Protein AF-A0A7Y1YSK4-F1 (afdb_monomer_lite)

pLDDT: mean 95.26, std 4.4, range [67.56, 98.81]

Radius of gyration: 22.12 Å; chains: 1; bounding b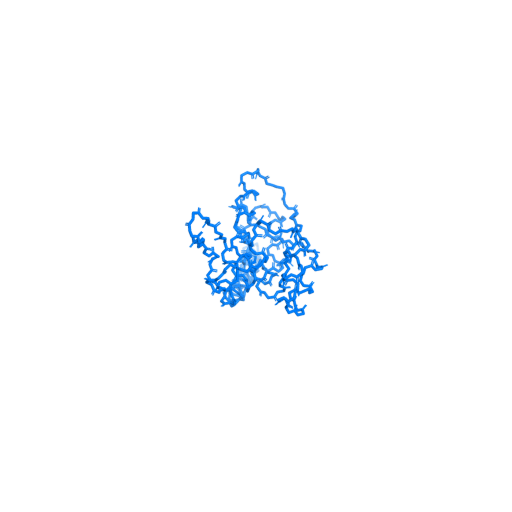ox: 66×31×69 Å

Secondary structure (DSSP, 8-state):
-HHHHHHHHHHHHHHHHHHHHHHHHHHHHHHHHHHHHHHHT------EEEETTEEEE-SS-SSS--GGG-TTS-HHHHHHHHHHH--HHHHHHTT-EEE--B-TTS-B--S----SSHHHHHHHHHSPPHHIIIIIT---EEE------HHHHHHHHHHHHHHHTTSTT-

Structure (mmCIF, N/CA/C/O backbone):
data_AF-A0A7Y1YSK4-F1
#
_entry.id   AF-A0A7Y1YSK4-F1
#
loop_
_atom_site.group_PDB
_atom_site.id
_atom_site.type_symbol
_atom_site.label_atom_id
_atom_site.label_alt_id
_atom_site.label_comp_id
_atom_site.label_asym_id
_atom_site.label_entity_id
_atom_site.label_seq_id
_atom_site.pdbx_PDB_ins_code
_atom_site.Cartn_x
_atom_site.Cartn_y
_atom_site.Cartn_z
_atom_site.occupancy
_atom_site.B_iso_or_equiv
_atom_site.auth_seq_id
_atom_site.auth_comp_id
_atom_site.auth_asym_id
_atom_site.auth_atom_id
_atom_site.pdbx_PDB_model_num
ATOM 1 N N . MET A 1 1 ? 38.981 -3.039 -45.339 1.00 67.56 1 MET A N 1
ATOM 2 C CA . MET A 1 1 ? 39.271 -3.277 -43.906 1.00 67.56 1 MET A CA 1
ATOM 3 C C . MET A 1 1 ? 38.206 -2.651 -42.994 1.00 67.56 1 MET A C 1
ATOM 5 O O . MET A 1 1 ? 37.554 -3.385 -42.263 1.00 67.56 1 MET A O 1
ATOM 9 N N . PHE A 1 2 ? 37.912 -1.352 -43.137 1.00 77.50 2 PHE A N 1
ATOM 10 C CA . PHE A 1 2 ? 36.917 -0.607 -42.338 1.00 77.50 2 PHE A CA 1
ATOM 11 C C . PHE A 1 2 ? 35.507 -1.245 -42.259 1.00 7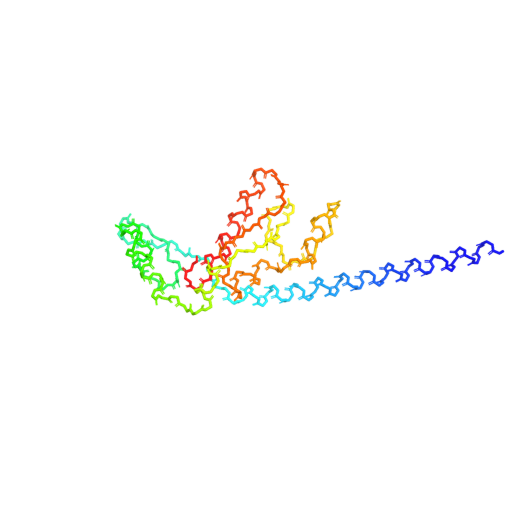7.50 2 PHE A C 1
ATOM 13 O O . PHE A 1 2 ? 34.979 -1.457 -41.173 1.00 77.50 2 PHE A O 1
ATOM 20 N N . LYS A 1 3 ? 34.930 -1.684 -43.391 1.00 86.75 3 LYS A N 1
ATOM 21 C CA . LYS A 1 3 ? 33.592 -2.325 -43.439 1.00 86.75 3 LYS A CA 1
ATOM 22 C C . LYS A 1 3 ? 33.475 -3.665 -42.686 1.00 86.75 3 LYS A C 1
ATOM 24 O O . LYS A 1 3 ? 32.358 -4.117 -42.442 1.00 86.75 3 LYS A O 1
ATOM 29 N N . ARG A 1 4 ? 34.589 -4.358 -42.405 1.00 87.25 4 ARG A N 1
ATOM 30 C CA . ARG A 1 4 ? 34.586 -5.620 -41.633 1.00 87.25 4 ARG A CA 1
ATOM 31 C C . ARG A 1 4 ? 34.634 -5.330 -40.135 1.00 87.25 4 ARG A C 1
ATOM 33 O O . ARG A 1 4 ? 33.824 -5.878 -39.402 1.00 87.25 4 ARG A O 1
ATOM 40 N N . ILE A 1 5 ? 35.504 -4.406 -39.723 1.00 91.56 5 ILE A N 1
ATOM 41 C CA . ILE A 1 5 ? 35.601 -3.932 -38.334 1.00 91.56 5 ILE A CA 1
ATOM 42 C C . ILE A 1 5 ? 34.262 -3.334 -37.885 1.00 91.56 5 ILE A C 1
ATOM 44 O O . ILE A 1 5 ? 33.741 -3.725 -36.848 1.00 91.56 5 ILE A O 1
ATOM 48 N N . PHE A 1 6 ? 33.648 -2.482 -38.713 1.00 94.38 6 PHE A N 1
ATOM 49 C CA . PHE A 1 6 ? 32.333 -1.905 -38.421 1.00 94.38 6 PHE A CA 1
ATOM 50 C C . PHE A 1 6 ? 31.246 -2.970 -38.194 1.00 94.38 6 PHE A C 1
ATOM 52 O O . PHE A 1 6 ? 30.463 -2.860 -37.258 1.00 94.38 6 PHE A O 1
ATOM 59 N N . ARG A 1 7 ? 31.219 -4.036 -39.007 1.00 94.00 7 ARG A N 1
ATOM 60 C CA . ARG A 1 7 ? 30.258 -5.141 -38.839 1.00 94.00 7 ARG A CA 1
ATOM 61 C C . ARG A 1 7 ? 30.470 -5.908 -37.537 1.00 94.00 7 ARG A C 1
ATOM 63 O O . ARG A 1 7 ? 29.496 -6.224 -36.870 1.00 94.00 7 ARG A O 1
ATOM 70 N N . ILE A 1 8 ? 31.721 -6.177 -37.166 1.00 94.50 8 ILE A N 1
ATOM 71 C CA . ILE A 1 8 ? 32.043 -6.852 -35.900 1.00 94.50 8 ILE A CA 1
ATOM 72 C C . ILE A 1 8 ? 31.582 -5.998 -34.713 1.00 94.50 8 ILE A C 1
ATOM 74 O O . ILE A 1 8 ? 30.892 -6.508 -33.836 1.00 94.50 8 ILE A O 1
ATOM 78 N N . LEU A 1 9 ? 31.895 -4.697 -34.717 1.00 95.06 9 LEU A N 1
ATOM 79 C CA . LEU A 1 9 ? 31.447 -3.768 -33.673 1.00 95.06 9 LEU A CA 1
ATOM 80 C C . LEU A 1 9 ? 29.917 -3.691 -33.588 1.00 95.06 9 LEU A C 1
ATOM 82 O O . LEU A 1 9 ? 29.367 -3.695 -32.490 1.00 95.06 9 LEU A O 1
ATOM 86 N N . LEU A 1 10 ? 29.227 -3.686 -34.732 1.00 96.06 10 LEU A N 1
ATOM 87 C CA . LEU A 1 10 ? 27.767 -3.702 -34.780 1.00 96.06 10 LEU A CA 1
ATOM 88 C C . LEU A 1 10 ? 27.184 -4.986 -34.170 1.00 96.06 10 LEU A C 1
ATOM 90 O O . LEU A 1 10 ? 26.262 -4.905 -33.366 1.00 96.06 10 LEU A O 1
ATOM 94 N N . TYR A 1 11 ? 27.718 -6.164 -34.508 1.00 97.12 11 TYR A N 1
ATOM 95 C CA . TYR A 1 11 ? 27.245 -7.425 -33.925 1.00 97.12 11 TYR A CA 1
ATOM 96 C C . TYR A 1 11 ? 27.521 -7.518 -32.424 1.00 97.12 11 TYR A C 1
ATOM 98 O O . TYR A 1 11 ? 26.671 -8.013 -31.688 1.00 97.12 11 TYR A O 1
ATOM 106 N N . LEU A 1 12 ? 28.663 -7.004 -31.956 1.00 97.00 12 LEU A N 1
ATOM 107 C CA . LEU A 1 12 ? 28.954 -6.909 -30.523 1.00 97.00 12 LEU A CA 1
ATOM 108 C C . LEU A 1 12 ? 27.952 -5.996 -29.810 1.00 97.00 12 LEU A C 1
ATOM 110 O O . LEU A 1 12 ? 27.413 -6.383 -28.777 1.00 97.00 12 LEU A O 1
ATOM 114 N N . LEU A 1 13 ? 27.649 -4.827 -30.383 1.00 97.12 13 LEU A N 1
ATOM 115 C CA . LEU A 1 13 ? 26.645 -3.917 -29.834 1.00 97.12 13 LEU A CA 1
ATOM 116 C C . LEU A 1 13 ? 25.260 -4.577 -29.774 1.00 97.12 13 LEU A C 1
ATOM 118 O O . LEU A 1 13 ? 24.604 -4.514 -28.740 1.00 97.12 13 LEU A O 1
ATOM 122 N N . ILE A 1 14 ? 24.837 -5.255 -30.847 1.00 97.31 14 ILE A N 1
ATOM 123 C CA . ILE A 1 14 ? 23.568 -6.000 -30.880 1.00 97.31 14 ILE A CA 1
ATOM 124 C C . ILE A 1 14 ? 23.556 -7.093 -29.807 1.00 97.31 14 ILE A C 1
ATOM 126 O O . ILE A 1 14 ? 22.566 -7.230 -29.096 1.00 97.31 14 ILE A O 1
ATOM 130 N N . GLY A 1 15 ? 24.652 -7.840 -29.652 1.00 97.88 15 GLY A N 1
ATOM 131 C CA . GLY A 1 15 ? 24.784 -8.862 -28.614 1.00 97.88 15 GLY A CA 1
ATOM 132 C C . GLY A 1 15 ? 24.625 -8.288 -27.206 1.00 97.88 15 GLY A C 1
ATOM 133 O O . GLY A 1 15 ? 23.864 -8.830 -26.410 1.00 97.88 15 GLY A O 1
ATOM 134 N N . ILE A 1 16 ? 25.271 -7.154 -26.917 1.00 97.69 16 ILE A N 1
ATOM 135 C CA . ILE A 1 16 ? 25.138 -6.457 -25.629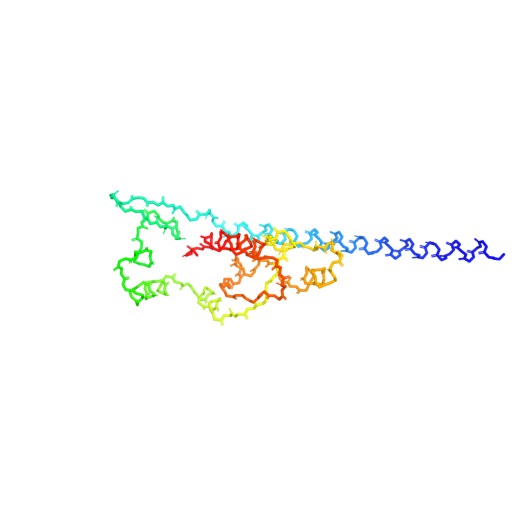 1.00 97.69 16 ILE A CA 1
ATOM 136 C C . ILE A 1 16 ? 23.691 -6.013 -25.403 1.00 97.69 16 ILE A C 1
ATOM 138 O O . ILE A 1 16 ? 23.132 -6.269 -24.339 1.00 97.69 16 ILE A O 1
ATOM 142 N N . VAL A 1 17 ? 23.060 -5.393 -26.403 1.00 96.69 17 VAL A N 1
ATOM 143 C CA . VAL A 1 17 ? 21.662 -4.950 -26.304 1.00 96.69 17 VAL A CA 1
ATOM 144 C C . VAL A 1 17 ? 20.726 -6.136 -26.064 1.00 96.69 17 VAL A C 1
ATOM 146 O O . VAL A 1 17 ? 19.863 -6.050 -25.197 1.00 96.69 17 VAL A O 1
ATOM 149 N N . LEU A 1 18 ? 20.918 -7.260 -26.760 1.00 97.69 18 LEU A N 1
ATOM 150 C CA . LEU A 1 18 ? 20.124 -8.474 -26.551 1.00 97.69 18 LEU A CA 1
ATOM 151 C C . LEU A 1 18 ? 20.265 -9.009 -25.124 1.00 97.69 18 LEU A C 1
ATOM 153 O O . LEU A 1 18 ? 19.259 -9.334 -24.499 1.00 97.69 18 LEU A O 1
ATOM 157 N N . VAL A 1 19 ? 21.485 -9.061 -24.585 1.00 97.44 19 VAL A N 1
ATOM 158 C CA . VAL A 1 19 ? 21.722 -9.496 -23.200 1.00 97.44 19 VAL A CA 1
ATOM 159 C C . VAL A 1 19 ? 21.035 -8.561 -22.204 1.00 97.44 19 VAL A C 1
ATOM 161 O O . VAL A 1 19 ? 20.392 -9.040 -21.273 1.00 97.44 19 VAL A O 1
ATOM 164 N N . LEU A 1 20 ? 21.116 -7.243 -22.412 1.00 94.38 20 LEU A N 1
ATOM 165 C CA . LEU A 1 20 ? 20.451 -6.262 -21.549 1.00 94.38 20 LEU A CA 1
ATOM 166 C C . LEU A 1 20 ? 18.924 -6.393 -21.601 1.00 94.38 20 LEU A C 1
ATOM 168 O O . LEU A 1 20 ? 18.283 -6.368 -20.555 1.00 94.38 20 LEU A O 1
ATOM 172 N N . VAL A 1 21 ? 18.344 -6.579 -22.791 1.00 95.50 21 VAL A N 1
ATOM 173 C CA . VAL A 1 21 ? 16.895 -6.769 -22.960 1.00 95.50 21 VAL A CA 1
ATOM 174 C C . VAL A 1 21 ? 16.435 -8.066 -22.299 1.00 95.50 21 VAL A C 1
ATOM 176 O O . VAL A 1 21 ? 15.477 -8.042 -21.534 1.00 95.50 21 VAL A O 1
ATOM 179 N N . ILE A 1 22 ? 17.135 -9.182 -22.526 1.00 97.19 22 ILE A N 1
ATOM 180 C CA . ILE A 1 22 ? 16.804 -10.471 -21.899 1.00 97.19 22 ILE A CA 1
ATOM 181 C C . ILE A 1 22 ? 16.915 -10.371 -20.376 1.00 97.19 22 ILE A C 1
ATOM 183 O O . ILE A 1 22 ? 16.024 -10.831 -19.664 1.00 97.19 22 ILE A O 1
ATOM 187 N N . GLY A 1 23 ? 17.984 -9.745 -19.874 1.00 94.81 23 GLY A N 1
ATOM 188 C CA . GLY A 1 23 ? 18.179 -9.512 -18.446 1.00 94.81 23 GLY A CA 1
ATOM 189 C C . GLY A 1 23 ? 17.044 -8.685 -17.846 1.00 94.81 23 GLY A C 1
ATOM 190 O O . GLY A 1 23 ? 16.453 -9.100 -16.851 1.00 94.81 23 GLY A O 1
ATOM 191 N N . PHE A 1 24 ? 16.686 -7.572 -18.492 1.00 94.81 24 PHE A N 1
ATOM 192 C CA . PHE A 1 24 ? 15.568 -6.725 -18.082 1.00 94.81 24 PHE A CA 1
ATOM 193 C C . PHE A 1 24 ? 14.250 -7.510 -18.051 1.00 94.81 24 PHE A C 1
ATOM 195 O O . PHE A 1 24 ? 13.581 -7.542 -17.020 1.00 94.81 24 PHE A O 1
ATOM 202 N N . SER A 1 25 ? 13.902 -8.203 -19.140 1.00 95.75 25 SER A N 1
ATOM 203 C CA . SER A 1 25 ? 12.672 -9.000 -19.229 1.00 95.75 25 SER A CA 1
ATOM 204 C C . SER A 1 25 ? 12.612 -10.103 -18.174 1.00 95.75 25 SER A C 1
ATOM 206 O O . SER A 1 25 ? 11.559 -10.337 -17.589 1.00 95.75 25 SER A O 1
ATOM 208 N N . TYR A 1 26 ? 13.738 -10.759 -17.885 1.00 96.50 26 TYR A N 1
ATOM 209 C CA . TYR A 1 26 ? 13.810 -11.755 -16.820 1.00 96.50 26 TYR A CA 1
ATOM 210 C C . TYR A 1 26 ? 13.576 -11.133 -15.436 1.00 96.50 26 TYR A C 1
ATOM 212 O O . TYR A 1 26 ? 12.822 -11.688 -14.634 1.00 96.50 26 TYR A O 1
ATOM 220 N N . THR A 1 27 ? 14.192 -9.980 -15.147 1.00 94.50 27 THR A N 1
ATOM 221 C CA . THR A 1 27 ? 13.991 -9.280 -13.868 1.00 94.50 27 THR A CA 1
ATOM 222 C C . THR A 1 27 ? 12.559 -8.794 -13.695 1.00 94.50 27 THR A C 1
ATOM 224 O O . THR A 1 27 ? 11.982 -9.005 -12.631 1.00 94.50 27 THR A O 1
ATOM 227 N N . ASP A 1 28 ? 11.970 -8.225 -14.746 1.00 96.44 28 ASP A N 1
ATOM 228 C CA . ASP A 1 28 ? 10.586 -7.760 -14.760 1.00 96.44 28 ASP A CA 1
ATOM 229 C C . ASP A 1 28 ? 9.614 -8.914 -14.502 1.00 96.44 28 ASP A C 1
ATOM 231 O O . ASP A 1 28 ? 8.835 -8.859 -13.552 1.00 96.44 28 ASP A O 1
ATOM 235 N N . PHE A 1 29 ? 9.754 -10.022 -15.237 1.00 97.06 29 PHE A N 1
ATOM 236 C CA . PHE A 1 29 ? 8.924 -11.210 -15.045 1.00 97.06 29 PHE A CA 1
ATOM 237 C C . PHE A 1 29 ? 9.042 -11.788 -13.628 1.00 97.06 29 PHE A C 1
ATOM 239 O O . PHE A 1 29 ? 8.039 -12.101 -12.984 1.00 97.06 29 PHE A O 1
ATOM 246 N N . LYS A 1 30 ? 10.271 -11.913 -13.112 1.00 96.25 30 LYS A N 1
ATOM 247 C CA . LYS A 1 30 ? 10.515 -12.437 -11.763 1.00 96.25 30 LYS A CA 1
ATOM 248 C C . LYS A 1 30 ? 9.892 -11.540 -10.689 1.00 96.25 30 LYS A C 1
ATOM 250 O O . LYS A 1 30 ? 9.283 -12.057 -9.753 1.00 96.25 30 LYS A O 1
ATOM 255 N N . MET A 1 31 ? 10.065 -10.223 -10.799 1.00 97.00 31 MET A N 1
ATOM 256 C CA . MET A 1 31 ? 9.519 -9.260 -9.838 1.00 97.00 31 MET A CA 1
ATOM 257 C C . MET A 1 31 ? 7.997 -9.179 -9.921 1.00 97.00 31 MET A C 1
ATOM 259 O O . MET A 1 31 ? 7.344 -9.208 -8.883 1.00 97.00 31 MET A O 1
ATOM 263 N N . SER A 1 32 ? 7.434 -9.180 -11.130 1.00 96.69 32 SER A N 1
ATOM 264 C CA . SER A 1 32 ? 5.988 -9.198 -11.358 1.00 96.69 32 SER A CA 1
ATOM 265 C C . SER A 1 32 ? 5.336 -10.417 -10.704 1.00 96.69 32 SER A C 1
ATOM 267 O O . SER A 1 32 ? 4.415 -10.248 -9.910 1.00 96.69 32 SER A O 1
ATOM 269 N N . GLN A 1 33 ? 5.864 -11.626 -10.921 1.00 97.62 33 GLN A N 1
ATOM 270 C CA . GLN A 1 33 ? 5.317 -12.824 -10.273 1.00 97.62 33 GLN A CA 1
ATOM 271 C C . GLN A 1 33 ? 5.478 -12.812 -8.748 1.00 97.62 33 GLN A C 1
ATOM 273 O O . GLN A 1 33 ? 4.589 -13.256 -8.018 1.00 97.62 33 GLN A O 1
ATOM 278 N N . ALA A 1 34 ? 6.607 -12.311 -8.237 1.00 97.25 34 ALA A N 1
ATOM 279 C CA . ALA A 1 34 ? 6.794 -12.169 -6.796 1.00 97.25 34 ALA A CA 1
ATOM 280 C C . ALA A 1 34 ? 5.781 -11.179 -6.198 1.00 97.25 34 ALA A C 1
ATOM 282 O O . ALA A 1 34 ? 5.186 -11.480 -5.164 1.00 97.25 34 ALA A O 1
ATOM 283 N N . SER A 1 35 ? 5.553 -10.048 -6.869 1.00 98.00 35 SER A N 1
ATOM 284 C CA . SER A 1 35 ? 4.568 -9.041 -6.478 1.00 98.00 35 SER A CA 1
ATOM 285 C C . SER A 1 35 ? 3.151 -9.612 -6.475 1.00 98.00 35 SER A C 1
ATOM 287 O O . SER A 1 35 ? 2.455 -9.492 -5.471 1.00 98.00 35 SER A O 1
ATOM 289 N N . GLU A 1 36 ? 2.740 -10.328 -7.524 1.00 97.94 36 GLU A N 1
ATOM 290 C CA . GLU A 1 36 ? 1.423 -10.978 -7.577 1.00 97.94 36 GL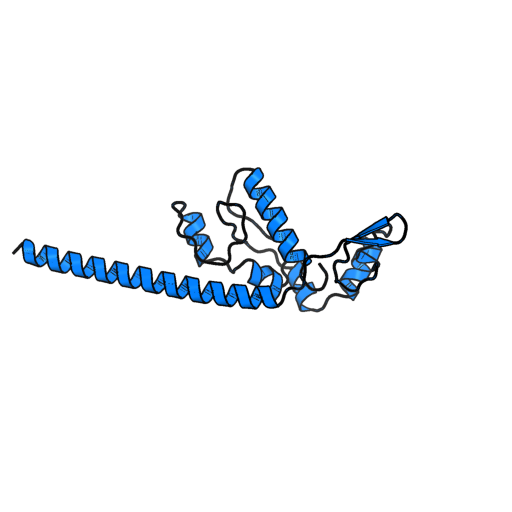U A CA 1
ATOM 291 C C . GLU A 1 36 ? 1.217 -11.955 -6.416 1.00 97.94 36 GLU A C 1
ATOM 293 O O . GLU A 1 36 ? 0.190 -11.914 -5.732 1.00 97.94 36 GLU A O 1
ATOM 298 N N . ARG A 1 37 ? 2.226 -12.784 -6.122 1.00 98.31 37 ARG A N 1
ATOM 299 C CA . ARG A 1 37 ? 2.189 -13.689 -4.970 1.00 98.31 37 ARG A CA 1
ATOM 300 C C . ARG A 1 37 ? 2.069 -12.918 -3.657 1.00 98.31 37 ARG A C 1
ATOM 302 O O . ARG A 1 37 ? 1.257 -13.295 -2.821 1.00 98.31 37 ARG A O 1
ATOM 309 N N . ASN A 1 38 ? 2.822 -11.837 -3.472 1.00 98.50 38 ASN A N 1
ATOM 310 C CA . ASN A 1 38 ? 2.733 -11.011 -2.266 1.00 98.50 38 ASN A CA 1
ATOM 311 C C . ASN A 1 38 ? 1.340 -10.374 -2.131 1.00 98.50 38 ASN A C 1
ATOM 313 O O . ASN A 1 38 ? 0.743 -10.409 -1.059 1.00 98.50 38 ASN A O 1
ATOM 317 N N . LEU A 1 39 ? 0.795 -9.839 -3.225 1.00 98.25 39 LEU A N 1
ATOM 318 C CA . LEU A 1 39 ? -0.530 -9.224 -3.273 1.00 98.25 39 LEU A CA 1
ATOM 319 C C . LEU A 1 39 ? -1.658 -10.227 -3.010 1.00 98.25 39 LEU A C 1
ATOM 321 O O . LEU A 1 39 ? -2.678 -9.834 -2.448 1.00 98.25 39 LEU A O 1
ATOM 325 N N . SER A 1 40 ? -1.480 -11.504 -3.362 1.00 97.88 40 SER A N 1
ATOM 326 C CA . SER A 1 40 ? -2.446 -12.566 -3.042 1.00 97.88 40 SER A CA 1
ATOM 327 C C . SER A 1 40 ? -2.543 -12.891 -1.546 1.00 97.88 40 SER A C 1
ATOM 329 O O . SER A 1 40 ? -3.529 -13.487 -1.122 1.00 97.88 40 SER A O 1
ATOM 331 N N . LEU A 1 41 ? -1.559 -12.477 -0.735 1.00 97.94 41 LEU A N 1
ATOM 332 C CA . LEU A 1 41 ? -1.615 -12.605 0.728 1.00 97.94 41 LEU A CA 1
ATOM 333 C C . LEU A 1 41 ? -2.523 -11.550 1.373 1.00 97.94 41 LEU A C 1
ATOM 335 O O . LEU A 1 41 ? -2.834 -11.646 2.559 1.00 97.94 41 LEU A O 1
ATOM 339 N N . LEU A 1 42 ? -2.882 -10.506 0.625 1.00 98.12 42 LEU A N 1
ATOM 340 C CA . LEU A 1 42 ? -3.673 -9.392 1.122 1.00 98.12 42 LEU A CA 1
ATOM 341 C C . LEU A 1 42 ? -5.165 -9.649 0.924 1.00 98.12 42 LEU A C 1
ATOM 343 O O . LEU A 1 42 ? -5.599 -10.117 -0.129 1.00 98.12 42 LEU A O 1
ATOM 347 N N . GLY A 1 43 ? -5.951 -9.254 1.922 1.00 97.44 43 GLY A N 1
ATOM 348 C CA . GLY A 1 43 ? -7.405 -9.291 1.864 1.00 97.44 43 GLY A CA 1
ATOM 349 C C . GLY A 1 43 ? -8.004 -8.195 0.972 1.00 97.44 43 GLY A C 1
ATOM 350 O O . GLY A 1 43 ? -7.287 -7.515 0.221 1.00 97.44 43 GLY A O 1
ATOM 351 N N . PRO A 1 44 ? -9.332 -8.007 1.034 1.00 97.12 44 PRO A N 1
ATOM 352 C CA . PRO A 1 44 ? -9.985 -6.857 0.418 1.00 97.12 44 PRO A CA 1
ATOM 353 C C . PRO A 1 44 ? -9.604 -5.548 1.134 1.00 97.12 44 PRO A C 1
ATOM 355 O O . PRO A 1 44 ? -9.048 -5.568 2.234 1.00 97.12 44 PRO A O 1
ATOM 358 N N . GLU A 1 45 ? -9.899 -4.413 0.489 1.00 96.94 45 GLU A N 1
ATOM 359 C CA . GLU A 1 45 ? -9.859 -3.088 1.133 1.00 96.94 45 GLU A CA 1
ATOM 360 C C . GLU A 1 45 ? -10.766 -3.077 2.375 1.00 96.94 45 GLU A C 1
ATOM 362 O O . GLU A 1 45 ? -11.788 -3.771 2.403 1.00 96.94 45 GLU A O 1
ATOM 367 N N . ALA A 1 46 ? -10.384 -2.309 3.397 1.00 97.06 46 ALA A N 1
ATOM 368 C CA . ALA A 1 46 ? -11.103 -2.271 4.669 1.00 97.06 46 ALA A CA 1
ATOM 369 C C . ALA A 1 46 ? -12.491 -1.633 4.466 1.00 97.06 46 ALA A C 1
ATOM 371 O O . ALA A 1 46 ? -12.572 -0.451 4.106 1.00 97.06 46 ALA A O 1
ATOM 372 N N . PRO A 1 47 ? -13.599 -2.374 4.664 1.00 97.12 47 PRO A N 1
ATOM 373 C CA . PRO A 1 47 ? -14.923 -1.825 4.444 1.00 97.12 47 PRO A CA 1
ATOM 374 C C . PRO A 1 47 ? -15.285 -0.803 5.524 1.00 97.12 47 PRO A C 1
ATOM 376 O O . PRO A 1 47 ? -14.808 -0.837 6.657 1.00 97.12 47 PRO A O 1
ATOM 379 N N . VAL A 1 48 ? -16.187 0.111 5.169 1.00 97.19 48 VAL A N 1
ATOM 380 C CA . VAL A 1 48 ? -16.821 1.012 6.134 1.00 97.19 48 VAL A CA 1
ATOM 381 C C . VAL A 1 48 ? -18.166 0.422 6.532 1.00 97.19 48 VAL A C 1
ATOM 383 O O . VAL A 1 48 ? -19.077 0.334 5.705 1.00 97.19 48 VAL A O 1
ATOM 386 N N . LEU A 1 49 ? -18.299 0.041 7.798 1.00 96.62 49 LEU A N 1
ATOM 387 C CA . LEU A 1 49 ? -19.519 -0.528 8.363 1.00 96.62 49 LEU A CA 1
ATOM 388 C C . LEU A 1 49 ? -20.278 0.516 9.181 1.00 96.62 49 LEU A C 1
ATOM 390 O O . LEU A 1 49 ? -19.708 1.504 9.649 1.00 96.62 49 LEU A O 1
ATOM 394 N N . LYS A 1 50 ? -21.591 0.314 9.335 1.00 94.56 50 LYS A N 1
ATOM 395 C CA . LYS A 1 50 ? -22.471 1.210 10.094 1.00 94.56 50 LYS A CA 1
ATOM 396 C C . LYS A 1 50 ? -23.050 0.503 11.310 1.00 94.56 50 LYS A C 1
ATOM 398 O O . LYS A 1 50 ? -23.675 -0.543 11.174 1.00 94.56 50 LYS A O 1
ATOM 403 N N . THR A 1 51 ? -22.936 1.152 12.463 1.00 87.69 51 THR A N 1
ATOM 404 C CA . THR A 1 51 ? -23.574 0.744 13.718 1.00 87.69 51 THR A CA 1
ATOM 405 C C . THR A 1 51 ? -24.447 1.898 14.202 1.00 87.69 51 THR A C 1
ATOM 407 O O . THR A 1 51 ? -23.960 2.904 14.726 1.00 87.69 51 THR A O 1
ATOM 410 N N . GLY A 1 52 ? -25.758 1.792 13.967 1.00 86.81 52 GLY A N 1
ATOM 411 C CA . GLY A 1 52 ? -26.700 2.889 14.202 1.00 86.81 52 GLY A CA 1
ATOM 412 C C . GLY A 1 52 ? -26.382 4.107 13.325 1.00 86.81 52 GLY A C 1
ATOM 413 O O . GLY A 1 52 ? -26.370 4.010 12.101 1.00 86.81 52 GLY A O 1
ATOM 414 N N . GLN A 1 53 ? -26.116 5.257 13.952 1.00 87.12 53 GLN A N 1
ATOM 415 C CA . GLN A 1 53 ? -25.744 6.499 13.254 1.00 87.12 53 GLN A CA 1
ATOM 416 C C . GLN A 1 53 ? -24.233 6.650 13.015 1.00 87.12 53 GLN A C 1
ATOM 418 O O . GLN A 1 53 ? -23.807 7.624 12.398 1.00 87.12 53 GLN A O 1
ATOM 423 N N . ARG A 1 54 ? -23.406 5.722 13.511 1.00 89.06 54 ARG A N 1
ATOM 424 C CA . ARG A 1 54 ? -21.945 5.805 13.407 1.00 89.06 54 ARG A CA 1
ATOM 425 C C . ARG A 1 54 ? -21.425 4.898 12.305 1.00 89.06 54 ARG A C 1
ATOM 427 O O . ARG A 1 54 ? -21.959 3.813 12.089 1.00 89.06 54 ARG A O 1
ATOM 434 N N . ALA A 1 55 ? -20.366 5.348 11.644 1.00 94.31 55 ALA A N 1
ATOM 435 C CA . ALA A 1 55 ? -19.599 4.555 10.697 1.00 94.31 55 ALA A CA 1
ATOM 436 C C . ALA A 1 55 ? -18.190 4.319 11.250 1.00 94.31 55 ALA A C 1
ATOM 438 O O . ALA A 1 55 ? -17.623 5.219 11.870 1.00 94.31 55 ALA A O 1
ATOM 439 N N . TYR A 1 56 ? -17.638 3.133 11.018 1.00 96.00 56 TYR A N 1
ATOM 440 C CA . TYR A 1 56 ? -16.259 2.784 11.359 1.00 96.00 56 TYR A CA 1
ATOM 441 C C . TYR A 1 56 ? -15.621 2.001 10.213 1.00 96.00 56 TYR A C 1
ATOM 443 O O . TYR A 1 56 ? -16.327 1.454 9.364 1.00 96.00 56 TYR A O 1
ATOM 451 N N . ARG A 1 57 ? -14.287 2.001 10.162 1.00 96.25 57 ARG A N 1
ATOM 452 C CA . ARG A 1 57 ? -13.522 1.158 9.239 1.00 96.25 57 ARG A CA 1
ATOM 453 C C . ARG A 1 57 ? -13.260 -0.167 9.940 1.00 96.25 57 ARG A C 1
ATOM 455 O O . ARG A 1 57 ? -12.613 -0.148 10.979 1.00 96.25 57 ARG A O 1
ATOM 462 N N . ASP A 1 58 ? -13.761 -1.249 9.361 1.00 97.69 58 ASP A N 1
ATOM 463 C CA . ASP A 1 58 ? -13.487 -2.624 9.783 1.00 97.69 58 ASP A CA 1
ATOM 464 C C . ASP A 1 58 ? -12.135 -3.033 9.178 1.00 97.69 58 ASP A C 1
ATOM 466 O O . ASP A 1 58 ? -12.021 -3.499 8.041 1.00 97.69 58 ASP A O 1
ATOM 470 N N . LEU A 1 59 ? -11.076 -2.688 9.903 1.00 97.88 59 LEU A N 1
ATOM 471 C CA . LEU A 1 59 ? -9.680 -2.817 9.518 1.00 97.88 59 LEU A CA 1
ATOM 472 C C . LEU A 1 59 ? -9.235 -4.278 9.494 1.00 97.88 59 LEU A C 1
ATOM 474 O O . LEU A 1 59 ? -8.440 -4.633 8.621 1.00 97.88 59 LEU A O 1
ATOM 478 N N . ASN A 1 60 ? -9.744 -5.141 10.378 1.00 97.62 60 ASN A N 1
ATOM 479 C CA . ASN A 1 60 ? -9.428 -6.575 10.338 1.00 97.62 60 ASN A CA 1
ATOM 480 C C . ASN A 1 60 ? -10.416 -7.431 9.529 1.00 97.62 60 ASN A C 1
ATOM 482 O O . ASN A 1 60 ? -10.133 -8.608 9.290 1.00 97.62 60 ASN A O 1
ATOM 486 N N . LYS A 1 61 ? -11.493 -6.833 9.009 1.00 97.50 61 LYS A N 1
ATOM 487 C CA . LYS A 1 61 ? -12.501 -7.475 8.153 1.00 97.50 61 LYS A CA 1
ATOM 488 C C . LYS A 1 61 ? -13.297 -8.559 8.892 1.00 97.50 61 LYS A C 1
ATOM 490 O O . LYS A 1 61 ? -13.644 -9.578 8.288 1.00 97.50 61 LYS A O 1
ATOM 495 N N . ASN A 1 62 ? -13.568 -8.384 10.186 1.00 96.81 62 ASN A N 1
ATOM 496 C CA . ASN A 1 62 ? -14.309 -9.367 10.983 1.00 96.81 62 ASN A CA 1
ATOM 497 C C . ASN A 1 62 ? -15.814 -9.059 11.117 1.00 96.81 62 ASN A C 1
ATOM 499 O O . ASN A 1 62 ? -16.556 -9.869 11.678 1.00 96.81 62 ASN A O 1
ATOM 503 N N . GLY A 1 63 ? -16.284 -7.930 10.576 1.00 96.19 63 GLY A N 1
ATOM 504 C CA . GLY A 1 63 ? -17.689 -7.526 10.605 1.00 96.19 63 GLY A CA 1
ATOM 505 C C . GLY A 1 63 ? -18.164 -6.920 11.930 1.00 96.19 63 GLY A C 1
ATOM 506 O O . GLY A 1 63 ? -19.364 -6.671 12.086 1.00 96.19 63 GLY A O 1
ATOM 507 N N . MET A 1 64 ? -17.264 -6.699 12.886 1.00 94.50 64 MET A N 1
ATOM 508 C CA . MET A 1 64 ? -17.537 -6.165 14.217 1.00 94.50 64 MET A CA 1
ATOM 509 C C . MET A 1 64 ? -16.644 -4.952 14.488 1.00 94.50 64 MET A C 1
ATOM 511 O O . MET A 1 64 ? -15.590 -4.802 13.895 1.00 94.50 64 MET A O 1
ATOM 515 N N . MET A 1 65 ? -17.080 -4.068 15.387 1.00 96.12 65 MET A N 1
ATOM 516 C CA . MET A 1 65 ? -16.263 -2.928 15.805 1.00 96.12 65 MET A CA 1
ATOM 517 C C . MET A 1 65 ? -15.353 -3.366 16.945 1.00 96.12 65 MET A C 1
ATOM 519 O O . MET A 1 65 ? -15.806 -3.431 18.093 1.00 96.12 65 MET A O 1
ATOM 523 N N . ASP A 1 66 ? -14.089 -3.634 16.639 1.00 97.25 66 ASP A N 1
ATOM 524 C CA . ASP A 1 66 ? -13.097 -3.919 17.673 1.00 97.25 66 ASP A CA 1
ATOM 525 C C . ASP A 1 66 ? -12.699 -2.652 18.447 1.00 97.25 66 ASP A C 1
ATOM 527 O O . ASP A 1 66 ? -12.797 -1.533 17.922 1.00 97.25 66 ASP A O 1
ATOM 531 N N . PRO A 1 67 ? -12.226 -2.782 19.702 1.00 98.00 67 PRO A N 1
ATOM 532 C CA . PRO A 1 67 ? -11.788 -1.636 20.492 1.00 98.00 67 PRO A CA 1
ATOM 533 C C . PRO A 1 67 ? -10.778 -0.744 19.756 1.00 98.00 67 PRO A C 1
ATOM 535 O O . PRO A 1 67 ? -10.944 0.476 19.764 1.00 98.00 67 PRO A O 1
ATOM 538 N N . TYR A 1 68 ? -9.787 -1.306 19.054 1.00 98.38 68 TYR A N 1
ATOM 539 C CA . TYR A 1 68 ? -8.797 -0.506 18.321 1.00 98.38 68 TYR A CA 1
ATOM 540 C C . TYR A 1 68 ? -9.381 0.323 17.159 1.00 98.38 68 TYR A C 1
ATOM 542 O O . TYR A 1 68 ? -8.817 1.361 16.781 1.00 98.38 68 TYR A O 1
ATOM 550 N N . GLU A 1 69 ? -10.540 -0.070 16.637 1.00 97.69 69 GLU A N 1
ATOM 551 C CA . GLU A 1 69 ? -11.275 0.617 15.569 1.00 97.69 69 GLU A CA 1
ATOM 552 C C . GLU A 1 69 ? -12.244 1.676 16.113 1.00 97.69 69 GLU A C 1
ATOM 554 O O . GLU A 1 69 ? -12.653 2.595 15.396 1.00 97.69 69 GLU A O 1
ATOM 559 N N . ASN A 1 70 ? -12.586 1.591 17.400 1.00 96.75 70 ASN A N 1
ATOM 560 C CA . ASN A 1 70 ? -13.493 2.515 18.057 1.00 96.75 70 ASN A CA 1
ATOM 561 C C . ASN A 1 70 ? -12.790 3.834 18.416 1.00 96.75 70 ASN A C 1
ATOM 563 O O . ASN A 1 70 ? -12.052 3.937 19.394 1.00 96.75 70 ASN A O 1
ATOM 567 N N . SER A 1 71 ? -13.091 4.892 17.662 1.00 94.38 71 SER A N 1
ATOM 568 C CA . SER A 1 71 ? -12.507 6.226 17.857 1.00 94.38 71 SER A CA 1
ATOM 569 C C . SER A 1 71 ? -12.928 6.942 19.149 1.00 94.38 71 SER A C 1
ATOM 571 O O . SER A 1 71 ? -12.495 8.070 19.369 1.00 94.38 71 SER A O 1
ATOM 573 N N . LEU A 1 72 ? -13.816 6.355 19.958 1.00 95.25 72 LEU A N 1
ATOM 574 C CA . LEU A 1 72 ? -14.254 6.915 21.245 1.00 95.25 72 LEU A CA 1
ATOM 575 C C . LEU A 1 72 ? -13.421 6.430 22.429 1.00 95.25 72 LEU A C 1
ATOM 577 O O . LEU A 1 72 ? -13.518 7.021 23.501 1.00 95.25 72 LEU A O 1
ATOM 581 N N . LEU A 1 73 ? -12.655 5.357 22.239 1.00 97.62 73 LEU A N 1
ATOM 582 C CA . LEU A 1 73 ? -11.717 4.855 23.234 1.00 97.62 73 LEU A CA 1
ATOM 583 C C . LEU A 1 73 ? -10.415 5.654 23.189 1.00 97.62 73 LEU A C 1
ATOM 585 O O . LEU A 1 73 ? -10.074 6.264 22.166 1.00 97.62 73 LEU A O 1
ATOM 589 N N . THR A 1 74 ? -9.677 5.654 24.297 1.00 98.44 74 THR A N 1
ATOM 590 C CA . THR A 1 74 ? -8.403 6.374 24.364 1.00 98.44 74 THR A CA 1
ATOM 591 C C . THR A 1 74 ? -7.347 5.703 23.477 1.00 98.44 74 THR A C 1
ATOM 593 O O . THR A 1 74 ? -7.452 4.512 23.160 1.00 98.44 74 THR A O 1
ATOM 596 N N . PRO A 1 75 ? -6.295 6.428 23.055 1.00 98.38 75 PRO A N 1
ATOM 597 C CA . PRO A 1 75 ? -5.182 5.821 22.330 1.00 98.38 75 PRO A CA 1
ATOM 598 C C . PRO A 1 75 ? -4.579 4.602 23.042 1.00 98.38 75 PRO A C 1
ATOM 600 O O . PRO A 1 75 ? -4.201 3.643 22.372 1.00 98.38 75 PRO A O 1
ATOM 603 N N . GLU A 1 76 ? -4.522 4.605 24.374 1.00 98.56 76 GLU A N 1
ATOM 604 C CA . GLU A 1 76 ? -3.982 3.512 25.186 1.00 98.56 76 GLU A CA 1
ATOM 605 C C . GLU A 1 76 ? -4.859 2.260 25.102 1.00 98.56 76 GLU A C 1
ATOM 607 O O . GLU A 1 76 ? -4.338 1.179 24.836 1.00 98.56 76 GLU A O 1
ATOM 612 N N . GLU A 1 77 ? -6.180 2.402 25.260 1.00 98.62 77 GLU A N 1
ATOM 613 C CA . GLU A 1 77 ? -7.137 1.292 25.131 1.00 98.62 77 GLU A CA 1
ATOM 614 C C . GLU A 1 77 ? -7.070 0.670 23.732 1.00 98.62 77 GLU A C 1
ATOM 616 O O . GLU A 1 77 ? -6.967 -0.549 23.581 1.00 98.62 77 GLU A O 1
ATOM 621 N N . ARG A 1 78 ? -7.048 1.522 22.702 1.00 98.62 78 ARG A N 1
ATOM 622 C CA . ARG A 1 78 ? -6.975 1.101 21.299 1.00 98.62 78 ARG A CA 1
ATOM 623 C C . ARG A 1 78 ? -5.660 0.399 20.975 1.00 98.62 78 ARG A C 1
ATOM 625 O O . ARG A 1 78 ? -5.646 -0.604 20.269 1.00 98.62 78 ARG A O 1
ATOM 632 N N . THR A 1 79 ? -4.549 0.918 21.490 1.00 98.31 79 THR A N 1
ATOM 633 C CA . THR A 1 79 ? -3.221 0.339 21.255 1.00 98.31 79 THR A CA 1
ATOM 634 C C . THR A 1 79 ? -3.058 -0.984 21.995 1.00 98.31 79 THR A C 1
ATOM 636 O O . THR A 1 79 ? -2.513 -1.926 21.426 1.00 98.31 79 THR A O 1
ATOM 639 N N . ALA A 1 80 ? -3.540 -1.083 23.238 1.00 98.69 80 ALA A N 1
ATOM 640 C CA . ALA A 1 80 ? -3.484 -2.320 24.014 1.00 98.69 80 ALA A CA 1
ATOM 641 C C . ALA A 1 80 ? -4.247 -3.455 23.317 1.00 98.69 80 ALA A C 1
ATOM 643 O O . ALA A 1 80 ? -3.713 -4.559 23.192 1.00 98.69 80 ALA A O 1
ATOM 644 N N . ASP A 1 81 ? -5.446 -3.165 22.805 1.00 98.81 81 ASP A N 1
ATOM 645 C CA . ASP A 1 81 ? -6.229 -4.113 22.015 1.00 98.81 81 ASP A CA 1
ATOM 646 C C . ASP A 1 81 ? -5.497 -4.518 20.726 1.00 98.81 81 ASP A C 1
ATOM 648 O O . ASP A 1 81 ? -5.222 -5.703 20.533 1.00 98.81 81 ASP A O 1
ATOM 652 N N . LEU A 1 82 ? -5.049 -3.554 19.909 1.00 98.56 82 LEU A N 1
ATOM 653 C CA . LEU A 1 82 ? -4.314 -3.840 18.670 1.00 98.56 82 LEU A CA 1
ATOM 654 C C . LEU A 1 82 ? -3.081 -4.726 18.914 1.00 98.56 82 LEU A C 1
ATOM 656 O O . LEU A 1 82 ? -2.900 -5.750 18.257 1.00 98.56 82 LEU A O 1
ATOM 660 N N . VAL A 1 83 ? -2.242 -4.375 19.894 1.00 98.50 83 VAL A N 1
ATOM 661 C CA . VAL A 1 83 ? -1.016 -5.125 20.221 1.00 98.50 83 VAL A CA 1
ATOM 662 C C . VAL A 1 83 ? -1.329 -6.529 20.748 1.00 98.50 83 VAL A C 1
ATOM 664 O O . VAL A 1 83 ? -0.541 -7.457 20.520 1.00 98.50 83 VAL A O 1
ATOM 667 N N . SER A 1 84 ? -2.466 -6.713 21.429 1.00 98.50 84 SER A N 1
ATOM 668 C CA . SER A 1 84 ? -2.920 -8.034 21.879 1.00 98.50 84 SER A CA 1
ATOM 669 C C . SER A 1 84 ? -3.313 -8.944 20.712 1.00 98.50 84 SER A C 1
ATOM 671 O O . SER A 1 84 ? -3.076 -10.150 20.774 1.00 98.50 84 SER A O 1
ATOM 673 N N . GLN A 1 85 ? -3.826 -8.363 19.622 1.00 98.50 85 GLN A N 1
ATOM 674 C CA . GLN A 1 85 ? -4.229 -9.091 18.421 1.00 98.50 85 GLN A CA 1
ATOM 675 C C . GLN A 1 85 ? -3.060 -9.391 17.474 1.00 98.50 85 GLN A C 1
ATOM 677 O O . GLN A 1 85 ? -3.185 -10.285 16.636 1.00 98.50 85 GLN A O 1
ATOM 682 N N . MET A 1 86 ? -1.942 -8.663 17.563 1.00 98.69 86 MET A N 1
ATOM 683 C CA . MET A 1 86 ? -0.793 -8.819 16.662 1.00 98.69 86 MET A CA 1
ATOM 684 C C . MET A 1 86 ? 0.016 -10.102 16.916 1.00 98.69 86 MET A C 1
ATOM 686 O O . MET A 1 86 ? 0.351 -10.436 18.059 1.00 98.69 86 MET A O 1
ATOM 690 N N . ASN A 1 87 ? 0.432 -10.761 15.832 1.00 98.44 87 ASN A N 1
ATOM 691 C CA . ASN A 1 87 ? 1.446 -11.819 15.873 1.00 98.44 87 ASN A CA 1
ATOM 692 C C . ASN A 1 87 ? 2.872 -11.238 15.965 1.00 98.44 87 ASN A C 1
ATOM 694 O O . ASN A 1 87 ? 3.075 -10.020 16.002 1.00 98.44 87 ASN A O 1
ATOM 698 N N . LEU A 1 88 ? 3.874 -12.115 16.069 1.00 98.44 88 LEU A N 1
ATOM 699 C CA . LEU A 1 88 ? 5.266 -11.706 16.254 1.00 98.44 88 LEU A CA 1
ATOM 700 C C . LEU A 1 88 ? 5.805 -10.946 15.035 1.00 98.44 88 LEU A C 1
ATOM 702 O O . LEU A 1 88 ? 6.514 -9.957 15.198 1.00 98.44 88 LEU A O 1
ATOM 706 N N . GLU A 1 89 ? 5.451 -11.378 13.831 1.00 98.12 89 GLU A N 1
ATOM 707 C CA . GLU A 1 89 ? 5.884 -10.781 12.570 1.00 98.12 89 GLU A CA 1
ATOM 708 C C . GLU A 1 89 ? 5.319 -9.369 12.398 1.00 98.12 89 GLU A C 1
ATOM 710 O O . GLU A 1 89 ? 6.041 -8.454 12.012 1.00 98.12 89 GLU A O 1
ATOM 715 N N . GLU A 1 90 ? 4.047 -9.168 12.737 1.00 98.56 90 GLU A N 1
ATOM 716 C CA . GLU A 1 90 ? 3.403 -7.855 12.738 1.00 98.56 90 GLU A CA 1
ATOM 717 C C . GLU A 1 90 ? 4.051 -6.936 13.773 1.00 98.56 90 GLU A C 1
ATOM 719 O O . GLU A 1 90 ? 4.336 -5.784 13.459 1.00 98.56 90 GLU A O 1
ATOM 724 N N . LYS A 1 91 ? 4.354 -7.440 14.980 1.00 98.62 91 LYS A N 1
ATOM 725 C CA . LYS A 1 91 ? 5.065 -6.665 16.016 1.00 98.62 91 LYS A CA 1
ATOM 726 C C . LYS A 1 91 ? 6.464 -6.279 15.563 1.00 98.62 91 LYS A C 1
ATOM 728 O O . LYS A 1 91 ? 6.868 -5.141 15.753 1.00 98.62 91 LYS A O 1
ATOM 733 N N . ALA A 1 92 ? 7.192 -7.203 14.945 1.00 98.31 92 ALA A N 1
ATOM 734 C CA . ALA A 1 92 ? 8.507 -6.917 14.396 1.00 98.31 92 ALA A CA 1
ATOM 735 C C . ALA A 1 92 ? 8.419 -5.865 13.282 1.00 98.31 92 ALA A C 1
ATOM 737 O O . ALA A 1 92 ? 9.200 -4.918 13.276 1.00 98.31 92 ALA A O 1
ATOM 738 N N . GLY A 1 93 ? 7.440 -5.984 12.382 1.00 98.06 93 GLY A N 1
ATOM 739 C CA . GLY A 1 93 ? 7.239 -5.072 11.258 1.00 98.06 93 GLY A CA 1
ATOM 740 C C . GLY A 1 93 ? 7.069 -3.606 11.665 1.00 98.06 93 GLY A C 1
ATOM 741 O O . GLY A 1 93 ? 7.603 -2.725 10.990 1.00 98.06 93 GLY A O 1
ATOM 742 N N . THR A 1 94 ? 6.425 -3.329 12.804 1.00 97.44 94 THR A N 1
ATOM 743 C CA . THR A 1 94 ? 6.257 -1.951 13.310 1.00 97.44 94 THR A CA 1
ATOM 744 C C . THR A 1 94 ? 7.538 -1.331 13.867 1.00 97.44 94 THR A C 1
ATOM 746 O O . THR A 1 94 ? 7.607 -0.117 14.045 1.00 97.44 94 THR A O 1
ATOM 749 N N . MET A 1 95 ? 8.564 -2.142 14.133 1.00 97.81 95 MET A N 1
ATOM 750 C CA . MET A 1 95 ? 9.846 -1.687 14.676 1.00 97.81 95 MET A CA 1
ATOM 751 C C . MET A 1 95 ? 10.869 -1.347 13.586 1.00 97.81 95 MET A C 1
ATOM 753 O O . MET A 1 95 ? 11.927 -0.796 13.893 1.00 97.81 95 MET A O 1
ATOM 757 N N . PHE A 1 96 ? 10.581 -1.663 12.319 1.00 97.00 96 PHE A N 1
ATOM 758 C CA . PHE A 1 96 ? 11.469 -1.364 11.200 1.00 97.00 96 PHE A CA 1
ATOM 759 C C . PHE A 1 96 ? 11.022 -0.116 10.445 1.00 97.00 96 PHE A C 1
ATOM 761 O O . PHE A 1 96 ? 9.854 0.057 10.109 1.00 97.00 96 PHE A O 1
ATOM 768 N N . ILE A 1 97 ? 12.000 0.718 10.096 1.00 96.81 97 ILE A N 1
ATOM 769 C CA . ILE A 1 97 ? 11.832 1.813 9.144 1.00 96.81 97 ILE A CA 1
ATOM 770 C C . ILE A 1 97 ? 12.818 1.567 8.012 1.00 96.81 97 ILE A C 1
ATOM 772 O O . ILE A 1 97 ? 14.021 1.433 8.238 1.00 96.81 97 ILE A O 1
ATOM 776 N N . THR A 1 98 ? 12.314 1.485 6.785 1.00 95.56 98 THR A N 1
ATOM 777 C CA . THR A 1 98 ? 13.145 1.239 5.602 1.00 95.56 98 THR A CA 1
ATOM 778 C C . THR A 1 98 ? 12.753 2.148 4.449 1.00 95.56 98 THR A C 1
ATOM 780 O O . THR A 1 98 ? 11.881 3.004 4.567 1.00 95.56 98 THR A O 1
ATOM 783 N N . MET A 1 99 ? 13.441 2.003 3.331 1.00 95.88 99 MET A N 1
ATOM 784 C CA . MET A 1 99 ? 13.234 2.797 2.134 1.00 95.88 99 MET A CA 1
ATOM 785 C C . MET A 1 99 ? 12.197 2.112 1.257 1.00 95.88 99 MET A C 1
ATOM 787 O O . MET A 1 99 ? 12.207 0.888 1.128 1.00 95.88 99 MET A O 1
ATOM 791 N N . ILE A 1 100 ? 11.325 2.898 0.634 1.00 96.19 100 ILE A N 1
ATOM 792 C CA . ILE A 1 100 ? 10.310 2.383 -0.283 1.00 96.19 100 ILE A CA 1
ATOM 793 C C . ILE A 1 100 ? 10.324 3.155 -1.602 1.00 96.19 100 ILE A C 1
ATOM 795 O O . ILE A 1 100 ? 10.550 4.368 -1.637 1.00 96.19 100 ILE A O 1
ATOM 799 N N . GLY A 1 101 ? 10.118 2.433 -2.702 1.00 93.81 101 GLY A N 1
ATOM 800 C CA . GLY A 1 101 ? 10.113 2.996 -4.047 1.00 93.81 101 GLY A CA 1
ATOM 801 C C . GLY A 1 101 ? 8.717 3.427 -4.493 1.00 93.81 101 GLY A C 1
ATOM 802 O O . GLY A 1 101 ? 7.753 2.685 -4.319 1.00 93.81 101 GLY A O 1
ATOM 803 N N . MET A 1 102 ? 8.623 4.583 -5.154 1.00 93.56 102 MET A N 1
ATOM 804 C CA . MET A 1 102 ? 7.430 4.996 -5.898 1.00 93.56 102 MET A CA 1
ATOM 805 C C . MET A 1 102 ? 7.778 5.279 -7.354 1.00 93.56 102 MET A C 1
ATOM 807 O O . MET A 1 102 ? 8.858 5.788 -7.656 1.00 93.56 102 MET A O 1
ATOM 811 N N . THR A 1 103 ? 6.836 5.018 -8.253 1.00 92.06 103 THR A N 1
ATOM 812 C CA . THR A 1 103 ? 6.954 5.447 -9.653 1.00 92.06 103 THR A CA 1
ATOM 813 C C . THR A 1 103 ? 6.730 6.956 -9.790 1.00 92.06 103 THR A C 1
ATOM 815 O O . THR A 1 103 ? 6.016 7.570 -8.993 1.00 92.06 103 THR A O 1
ATOM 818 N N . SER A 1 104 ? 7.226 7.547 -10.876 1.00 90.69 104 SER A N 1
ATOM 819 C CA . SER A 1 104 ? 6.968 8.940 -11.283 1.00 90.69 104 SER A CA 1
ATOM 820 C C . SER A 1 104 ? 5.486 9.332 -11.360 1.00 90.69 104 SER A C 1
ATOM 822 O O . SER A 1 104 ? 5.158 10.514 -11.322 1.00 90.69 104 SER A O 1
ATOM 824 N N . LYS A 1 105 ? 4.569 8.358 -11.434 1.00 90.81 105 LYS A N 1
ATOM 825 C CA . LYS A 1 105 ? 3.110 8.568 -11.481 1.00 90.81 105 LYS A CA 1
ATOM 826 C C . LYS A 1 105 ? 2.414 8.421 -10.121 1.00 90.81 105 LYS A C 1
ATOM 828 O O . LYS A 1 105 ? 1.174 8.390 -10.085 1.00 90.81 105 LYS A O 1
ATOM 833 N N . GLY A 1 106 ? 3.183 8.295 -9.036 1.00 92.50 106 GLY A N 1
ATOM 834 C CA . GLY A 1 106 ? 2.681 8.161 -7.668 1.00 92.50 106 GLY A CA 1
ATOM 835 C C . GLY A 1 106 ? 2.002 6.816 -7.415 1.00 92.50 106 GLY A C 1
ATOM 836 O O . GLY A 1 106 ? 0.961 6.763 -6.768 1.00 92.50 106 GLY A O 1
ATOM 837 N N . LYS A 1 107 ? 2.528 5.738 -8.005 1.00 93.69 107 LYS A N 1
ATOM 838 C CA . LYS A 1 107 ? 2.059 4.358 -7.783 1.00 93.69 107 LYS A CA 1
ATOM 839 C C . LYS A 1 107 ? 3.123 3.530 -7.053 1.00 93.69 107 LYS A C 1
ATOM 841 O O . LYS A 1 107 ? 4.306 3.836 -7.251 1.00 93.69 107 LYS A O 1
ATOM 846 N N . PRO A 1 108 ? 2.719 2.481 -6.308 1.00 95.62 108 PRO A N 1
ATOM 847 C CA . PRO A 1 108 ? 3.631 1.457 -5.810 1.00 95.62 108 PRO A CA 1
ATOM 848 C C . PRO A 1 108 ? 4.562 0.949 -6.911 1.00 95.62 108 PRO A C 1
ATOM 850 O O . PRO A 1 108 ? 4.163 0.802 -8.069 1.00 95.62 108 PRO A O 1
ATOM 853 N N . MET A 1 109 ? 5.816 0.739 -6.541 1.00 95.56 109 MET A N 1
ATOM 854 C CA . MET A 1 109 ? 6.856 0.201 -7.404 1.00 95.56 109 MET A CA 1
ATOM 855 C C . MET A 1 109 ? 6.946 -1.307 -7.165 1.00 95.56 109 MET A C 1
ATOM 857 O O . MET A 1 109 ? 7.381 -1.758 -6.104 1.00 95.56 109 MET A O 1
ATOM 861 N N . GLU A 1 110 ? 6.465 -2.066 -8.146 1.00 96.69 110 GLU A N 1
ATOM 862 C CA . GLU A 1 110 ? 6.357 -3.531 -8.096 1.00 96.69 110 GLU A CA 1
ATOM 863 C C . GLU A 1 110 ? 7.264 -4.223 -9.121 1.00 96.69 110 GLU A C 1
ATOM 865 O O . GLU A 1 110 ? 7.587 -5.399 -8.975 1.00 96.69 110 GLU A O 1
ATOM 870 N N . THR A 1 111 ? 7.698 -3.491 -10.146 1.00 95.50 111 THR A N 1
ATOM 871 C CA . THR A 1 111 ? 8.558 -3.982 -11.223 1.00 95.50 111 THR A CA 1
ATOM 872 C C . THR A 1 111 ? 9.633 -2.948 -11.571 1.00 95.50 111 THR A C 1
ATOM 874 O O . THR A 1 111 ? 9.500 -1.773 -11.194 1.00 95.50 111 THR A O 1
ATOM 877 N N . PRO A 1 112 ? 10.704 -3.355 -12.278 1.00 94.06 112 PRO A N 1
ATOM 878 C CA . PRO A 1 112 ? 11.705 -2.432 -12.785 1.00 94.06 112 PRO A CA 1
ATOM 879 C C . PRO A 1 112 ? 11.093 -1.362 -13.693 1.00 94.06 112 PRO A C 1
ATOM 881 O O . PRO A 1 112 ? 10.200 -1.632 -14.497 1.00 94.06 112 PRO A O 1
ATOM 884 N N . VAL A 1 113 ? 11.608 -0.138 -13.604 1.00 91.12 113 VAL A N 1
ATOM 885 C CA . VAL A 1 113 ? 11.126 1.007 -14.379 1.00 91.12 113 VAL A CA 1
ATOM 886 C C . VAL A 1 113 ? 12.232 1.497 -15.305 1.00 91.12 113 VAL A C 1
ATOM 888 O O . VAL A 1 113 ? 13.304 1.904 -14.862 1.00 91.12 113 VAL A O 1
ATOM 891 N N . LEU A 1 114 ? 11.945 1.530 -16.608 1.00 88.69 114 LEU A N 1
ATOM 892 C CA . LEU A 1 114 ? 12.748 2.290 -17.563 1.00 88.69 114 LEU A CA 1
ATOM 893 C C . LEU A 1 114 ? 12.349 3.763 -17.460 1.00 88.69 114 LEU A C 1
ATOM 895 O O . LEU A 1 114 ? 11.310 4.174 -17.975 1.00 88.69 114 LEU A O 1
ATOM 899 N N . SER A 1 115 ? 13.166 4.546 -16.759 1.00 86.31 115 SER A N 1
ATOM 900 C CA . SER A 1 115 ? 12.978 5.987 -16.587 1.00 86.31 115 SER A CA 1
ATOM 901 C C . SER A 1 115 ? 14.185 6.747 -17.125 1.00 86.31 115 SER A C 1
ATOM 903 O O . SER A 1 115 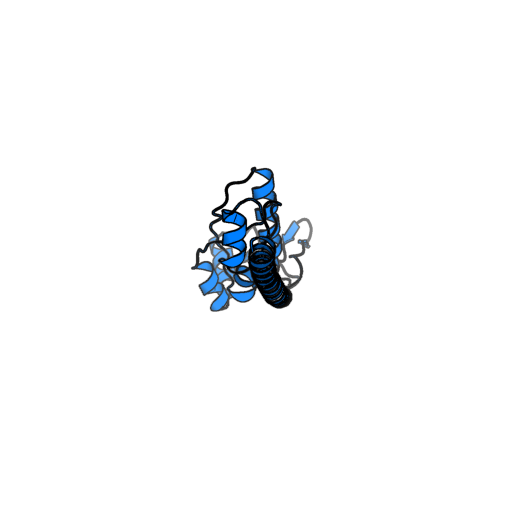? 15.315 6.263 -17.070 1.00 86.31 115 SER A O 1
ATOM 905 N N . SER A 1 116 ? 13.946 7.959 -17.628 1.00 85.50 116 SER A N 1
ATOM 906 C CA . SER A 1 116 ? 15.016 8.917 -17.918 1.00 85.50 116 SER A CA 1
ATOM 907 C C . SER A 1 116 ? 15.644 9.484 -16.643 1.00 85.50 116 SER A C 1
ATOM 909 O O . SER A 1 116 ? 16.702 10.096 -16.721 1.00 85.50 116 SER A O 1
ATOM 911 N N . ASP A 1 117 ? 14.990 9.307 -15.491 1.00 87.69 117 ASP A N 1
ATOM 912 C CA . ASP A 1 117 ? 15.547 9.580 -14.170 1.00 87.69 117 ASP A CA 1
ATOM 913 C C . ASP A 1 117 ? 16.404 8.376 -13.719 1.00 87.69 117 ASP A C 1
ATOM 915 O O . ASP A 1 117 ? 15.849 7.313 -13.406 1.00 87.69 117 ASP A O 1
ATOM 919 N N . PRO A 1 118 ? 17.746 8.512 -13.660 1.00 87.38 118 PRO A N 1
ATOM 920 C CA . PRO A 1 118 ? 18.631 7.414 -13.278 1.00 87.38 118 PRO A CA 1
ATOM 921 C C . PRO A 1 118 ? 18.395 6.924 -11.847 1.00 87.38 118 PRO A C 1
ATOM 923 O O . PRO A 1 118 ? 18.615 5.746 -11.569 1.00 87.38 118 PRO A O 1
ATOM 926 N N . MET A 1 119 ? 17.932 7.799 -10.945 1.00 87.00 119 MET A N 1
ATOM 927 C CA . MET A 1 119 ? 17.635 7.431 -9.561 1.00 87.00 119 MET A CA 1
ATOM 928 C C . MET A 1 119 ? 16.383 6.554 -9.494 1.00 87.00 119 MET A C 1
ATOM 930 O O . MET A 1 119 ? 16.384 5.544 -8.797 1.00 87.00 119 MET A O 1
ATOM 934 N N . GLU A 1 120 ? 15.331 6.888 -10.249 1.00 88.69 120 GLU A N 1
ATOM 935 C CA . GLU A 1 120 ? 14.117 6.061 -10.341 1.00 88.69 120 GLU A CA 1
ATOM 936 C C . GLU A 1 120 ? 14.426 4.680 -10.927 1.00 88.69 120 GLU A C 1
ATOM 938 O O . GLU A 1 120 ? 14.013 3.667 -10.357 1.00 88.69 120 GLU A O 1
ATOM 943 N N . ALA A 1 121 ? 15.198 4.636 -12.017 1.00 90.88 121 ALA A N 1
ATOM 944 C CA . ALA A 1 121 ? 15.622 3.379 -12.622 1.00 90.88 121 ALA A CA 1
ATOM 945 C C . ALA A 1 121 ? 16.423 2.534 -11.619 1.00 90.88 121 ALA A C 1
ATOM 947 O O . ALA A 1 121 ? 16.058 1.390 -11.355 1.00 90.88 121 ALA A O 1
ATOM 948 N N . MET A 1 122 ? 17.451 3.107 -10.986 1.00 90.69 122 MET A N 1
ATOM 949 C CA . MET A 1 122 ? 18.278 2.416 -9.992 1.00 90.69 122 MET A CA 1
ATOM 950 C C . MET A 1 122 ? 17.450 1.889 -8.811 1.00 90.69 122 MET A C 1
ATOM 952 O O . MET A 1 122 ? 17.559 0.717 -8.452 1.00 90.69 122 MET A O 1
ATOM 956 N N . MET A 1 123 ? 16.580 2.721 -8.235 1.00 91.19 123 MET A N 1
ATOM 957 C CA . MET A 1 123 ? 15.731 2.345 -7.099 1.00 91.19 123 MET A CA 1
ATOM 958 C C . MET A 1 123 ? 14.792 1.188 -7.444 1.00 91.19 123 MET A C 1
ATOM 960 O O . MET A 1 123 ? 14.601 0.308 -6.609 1.00 91.19 123 MET A O 1
ATOM 964 N N . SER A 1 124 ? 14.277 1.139 -8.677 1.00 93.00 124 SER A N 1
ATOM 965 C CA . SER A 1 124 ? 13.409 0.047 -9.136 1.00 93.00 124 SER A CA 1
ATOM 966 C C . SER A 1 124 ? 14.093 -1.319 -9.221 1.00 93.00 124 SER A C 1
ATOM 968 O O . SER A 1 124 ? 13.409 -2.335 -9.175 1.00 93.00 124 SER A O 1
ATOM 970 N N . PHE A 1 125 ? 15.428 -1.355 -9.292 1.00 92.06 125 PHE A N 1
ATOM 971 C CA . PHE A 1 125 ? 16.208 -2.595 -9.233 1.00 92.06 125 PHE A CA 1
ATOM 972 C C . PHE A 1 125 ? 16.737 -2.915 -7.833 1.00 92.06 125 PHE A C 1
ATOM 974 O O . PHE A 1 125 ? 16.975 -4.083 -7.528 1.00 92.06 125 PHE A O 1
ATOM 981 N N . MET A 1 126 ? 16.987 -1.897 -7.004 1.00 92.00 126 MET A N 1
ATOM 982 C CA . MET A 1 126 ? 17.665 -2.069 -5.715 1.00 92.00 126 MET A CA 1
ATOM 983 C C . MET A 1 126 ? 16.713 -2.252 -4.535 1.00 92.00 126 MET A C 1
ATOM 985 O O . MET A 1 126 ? 17.069 -2.937 -3.576 1.00 92.00 126 MET A O 1
ATOM 989 N N . LEU A 1 127 ? 15.538 -1.621 -4.565 1.00 94.62 127 LEU A N 1
ATOM 990 C CA . LEU A 1 127 ? 14.590 -1.713 -3.461 1.00 94.62 127 LEU A CA 1
ATOM 991 C C . LEU A 1 127 ? 13.671 -2.931 -3.599 1.00 94.62 127 LEU A C 1
ATOM 993 O O . LEU A 1 127 ? 13.268 -3.278 -4.711 1.00 94.62 127 LEU A O 1
ATOM 997 N N . PRO A 1 128 ? 13.277 -3.554 -2.473 1.00 95.75 128 PRO A N 1
ATOM 998 C CA . PRO A 1 128 ? 12.189 -4.517 -2.474 1.00 95.75 128 PRO A CA 1
ATOM 999 C C . PRO A 1 128 ? 10.891 -3.894 -2.994 1.00 95.75 128 PRO A C 1
ATOM 1001 O O . PRO A 1 128 ? 10.658 -2.687 -2.876 1.00 95.75 128 PRO A O 1
ATOM 1004 N N . THR A 1 129 ? 10.015 -4.743 -3.521 1.00 97.56 129 THR A N 1
ATOM 1005 C CA . THR A 1 129 ? 8.685 -4.315 -3.966 1.00 97.56 129 THR A CA 1
ATOM 1006 C C . THR A 1 129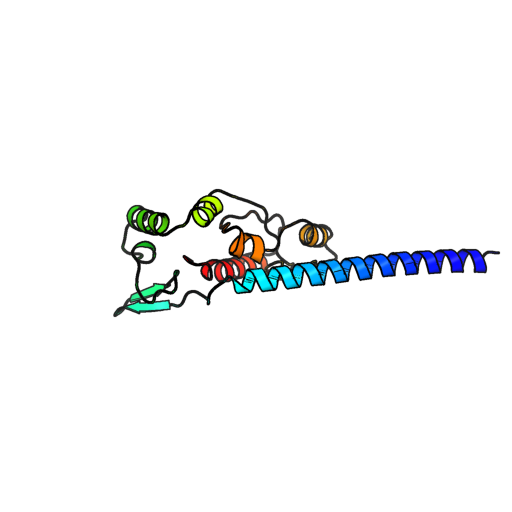 ? 7.842 -3.817 -2.791 1.00 97.56 129 THR A C 1
ATOM 1008 O O . THR A 1 129 ? 8.013 -4.257 -1.649 1.00 97.56 129 THR A O 1
ATOM 1011 N N . ASN A 1 130 ? 6.903 -2.905 -3.055 1.00 98.00 130 ASN A N 1
ATOM 1012 C CA . ASN A 1 130 ? 6.038 -2.369 -1.999 1.00 98.00 130 ASN A CA 1
ATOM 1013 C C . ASN A 1 130 ? 5.177 -3.491 -1.397 1.00 98.00 130 ASN A C 1
ATOM 1015 O O . ASN A 1 130 ? 5.050 -3.594 -0.176 1.00 98.00 130 ASN A O 1
ATOM 1019 N N . SER A 1 131 ? 4.659 -4.379 -2.252 1.00 98.44 131 SER A N 1
ATOM 1020 C CA . SER A 1 131 ? 3.949 -5.588 -1.836 1.00 98.44 131 SER A CA 1
ATOM 1021 C C . SER A 1 131 ? 4.779 -6.503 -0.926 1.00 98.44 131 SER A C 1
ATOM 1023 O O . SER A 1 131 ? 4.238 -7.024 0.043 1.00 98.44 131 SER A O 1
ATOM 1025 N N . GLU A 1 132 ? 6.084 -6.682 -1.158 1.00 98.44 132 GLU A N 1
ATOM 1026 C CA . GLU A 1 132 ? 6.941 -7.479 -0.266 1.00 98.44 132 GLU A CA 1
ATOM 1027 C C . GLU A 1 132 ? 7.065 -6.829 1.115 1.00 98.44 132 GLU A C 1
ATOM 1029 O O . GLU A 1 132 ? 6.882 -7.492 2.139 1.00 98.44 132 GLU A O 1
ATOM 1034 N N . LEU A 1 133 ? 7.363 -5.528 1.155 1.00 98.56 133 LEU A N 1
ATOM 1035 C CA . LEU A 1 133 ? 7.561 -4.807 2.412 1.00 98.56 133 LEU A CA 1
ATOM 1036 C C . LEU A 1 133 ? 6.296 -4.808 3.283 1.00 98.56 133 LEU A C 1
ATOM 1038 O O . LEU A 1 133 ? 6.385 -4.997 4.495 1.00 98.56 133 LEU A O 1
ATOM 1042 N N . ILE A 1 134 ? 5.129 -4.645 2.661 1.00 98.50 134 ILE A N 1
ATOM 1043 C CA . ILE A 1 134 ? 3.846 -4.535 3.363 1.00 98.50 134 ILE A CA 1
ATOM 1044 C C . ILE A 1 134 ? 3.233 -5.917 3.614 1.00 98.50 134 ILE A C 1
ATOM 1046 O O . ILE A 1 134 ? 2.972 -6.289 4.757 1.00 98.50 134 ILE A O 1
ATOM 1050 N N . ALA A 1 135 ? 3.017 -6.715 2.565 1.00 98.31 135 ALA A N 1
ATOM 1051 C CA . ALA A 1 135 ? 2.273 -7.967 2.683 1.00 98.31 135 ALA A CA 1
ATOM 1052 C C . ALA A 1 135 ? 3.078 -9.065 3.382 1.00 98.31 135 ALA A C 1
ATOM 1054 O O . ALA A 1 135 ? 2.510 -9.819 4.175 1.00 98.31 135 ALA A O 1
ATOM 1055 N N . VAL A 1 136 ? 4.386 -9.147 3.114 1.00 98.25 136 VAL A N 1
ATOM 1056 C CA . VAL A 1 136 ? 5.255 -10.198 3.661 1.00 98.25 136 VAL A CA 1
ATOM 1057 C C . VAL A 1 136 ? 5.945 -9.723 4.933 1.00 98.25 136 VAL A C 1
ATOM 1059 O O . VAL A 1 136 ? 5.822 -10.376 5.964 1.00 98.25 136 VAL A O 1
ATOM 1062 N N . LYS A 1 137 ? 6.643 -8.580 4.887 1.00 98.38 137 LYS A N 1
ATOM 1063 C CA . LYS A 1 137 ? 7.465 -8.102 6.016 1.00 98.38 137 LYS A CA 1
ATOM 1064 C C . LYS A 1 137 ? 6.697 -7.300 7.069 1.00 98.38 137 LYS A C 1
ATOM 1066 O O . LYS A 1 137 ? 7.280 -6.971 8.096 1.00 98.38 137 LYS A O 1
ATOM 1071 N N . LYS A 1 138 ? 5.417 -6.994 6.827 1.00 98.38 138 LYS A N 1
ATOM 1072 C CA . LYS A 1 138 ? 4.530 -6.267 7.754 1.00 98.38 138 LYS A CA 1
ATOM 1073 C C . LYS A 1 138 ? 5.064 -4.893 8.183 1.00 98.38 138 LYS A C 1
ATOM 1075 O O . LYS A 1 138 ? 4.689 -4.389 9.238 1.00 98.38 138 LYS A O 1
ATOM 1080 N N . ILE A 1 139 ? 5.935 -4.281 7.379 1.00 98.50 139 ILE A N 1
ATOM 1081 C CA . ILE A 1 139 ? 6.493 -2.962 7.686 1.00 98.50 139 ILE A CA 1
ATOM 1082 C C . ILE A 1 139 ? 5.435 -1.900 7.396 1.00 98.50 139 ILE A C 1
ATOM 1084 O O . ILE A 1 139 ? 4.781 -1.936 6.353 1.00 98.50 139 ILE A O 1
ATOM 1088 N N . ASN A 1 140 ? 5.287 -0.945 8.312 1.00 96.69 140 ASN A N 1
ATOM 1089 C CA . ASN A 1 140 ? 4.270 0.106 8.232 1.00 96.69 140 ASN A CA 1
ATOM 1090 C C . ASN A 1 140 ? 4.845 1.534 8.233 1.00 96.69 140 ASN A C 1
ATOM 1092 O O . ASN A 1 140 ? 4.088 2.500 8.174 1.00 96.69 140 ASN A O 1
ATOM 1096 N N . SER A 1 141 ? 6.171 1.674 8.279 1.00 97.25 141 SER A N 1
ATOM 1097 C CA . SER A 1 141 ? 6.865 2.961 8.340 1.00 97.25 141 SER A CA 1
ATOM 1098 C C . SER A 1 141 ? 7.987 3.014 7.305 1.00 97.25 141 SER A C 1
ATOM 1100 O O . SER A 1 141 ? 8.858 2.143 7.269 1.00 97.25 141 SER A O 1
ATOM 1102 N N . PHE A 1 142 ? 7.979 4.044 6.452 1.00 97.12 142 PHE A N 1
ATOM 1103 C CA . PHE A 1 142 ? 8.885 4.117 5.307 1.00 97.12 142 PHE A CA 1
ATOM 1104 C C . PHE A 1 142 ? 9.446 5.513 5.043 1.00 97.12 142 PHE A C 1
ATOM 1106 O O . PHE A 1 142 ? 8.748 6.518 5.160 1.00 97.12 142 PHE A O 1
ATOM 1113 N N . ASN A 1 143 ? 10.690 5.539 4.568 1.00 95.44 143 ASN A N 1
ATOM 1114 C CA . ASN A 1 143 ? 11.337 6.702 3.981 1.00 95.44 143 ASN A CA 1
ATOM 1115 C C . ASN A 1 143 ? 11.190 6.676 2.456 1.00 95.44 143 ASN A C 1
ATOM 1117 O O . ASN A 1 143 ? 11.451 5.664 1.802 1.00 95.44 143 ASN A O 1
ATOM 1121 N N . ILE A 1 144 ? 10.834 7.822 1.887 1.00 91.81 144 ILE A N 1
ATOM 1122 C CA . ILE A 1 144 ? 10.794 8.053 0.444 1.00 91.81 144 ILE A CA 1
ATOM 1123 C C . ILE A 1 144 ? 11.995 8.930 0.094 1.00 91.81 144 ILE A C 1
ATOM 1125 O O . ILE A 1 144 ? 12.130 10.027 0.627 1.00 91.81 144 ILE A O 1
ATOM 1129 N N . LEU A 1 145 ? 12.859 8.464 -0.808 1.00 85.44 145 LEU A N 1
ATOM 1130 C CA . LEU A 1 145 ? 14.036 9.236 -1.226 1.00 85.44 145 LEU A CA 1
ATOM 1131 C C . LEU A 1 145 ? 13.794 10.215 -2.372 1.00 85.44 145 LEU A C 1
ATOM 1133 O O . LEU A 1 145 ? 14.654 11.045 -2.660 1.00 85.44 145 LEU A O 1
ATOM 1137 N N . THR A 1 146 ? 12.686 10.077 -3.089 1.00 81.06 146 THR A N 1
ATOM 1138 C CA . THR A 1 146 ? 12.441 10.868 -4.291 1.00 81.06 146 THR A CA 1
ATOM 1139 C C . THR A 1 146 ? 11.580 12.077 -3.961 1.00 81.06 146 THR A C 1
ATOM 1141 O O . THR A 1 146 ? 10.512 11.966 -3.361 1.00 81.06 146 THR A O 1
ATOM 1144 N N . THR A 1 147 ? 12.033 13.250 -4.395 1.00 81.50 147 THR A N 1
ATOM 1145 C CA . THR A 1 147 ? 11.226 14.471 -4.352 1.00 81.50 147 THR A CA 1
ATOM 1146 C C . THR A 1 147 ? 10.376 14.540 -5.614 1.00 81.50 147 THR A C 1
ATOM 1148 O O . THR A 1 147 ? 10.887 14.410 -6.727 1.00 81.50 147 THR A O 1
ATOM 1151 N N . ARG A 1 148 ? 9.068 14.739 -5.454 1.00 88.12 148 ARG A N 1
ATOM 1152 C CA . ARG A 1 148 ? 8.102 14.909 -6.549 1.00 88.12 148 ARG A CA 1
ATOM 1153 C C . ARG A 1 148 ? 7.131 16.033 -6.195 1.00 88.12 148 ARG A C 1
ATOM 1155 O O . ARG A 1 148 ? 7.118 16.522 -5.068 1.00 88.12 148 ARG A O 1
ATOM 1162 N N . GLU A 1 149 ? 6.298 16.423 -7.153 1.00 95.00 149 GLU A N 1
ATOM 1163 C CA . GLU A 1 149 ? 5.199 17.357 -6.905 1.00 95.00 149 GLU A CA 1
ATOM 1164 C C . GLU A 1 149 ? 4.267 16.841 -5.800 1.00 95.00 149 GLU A C 1
ATOM 1166 O O . GLU A 1 149 ? 4.004 15.638 -5.700 1.00 95.00 149 GLU A O 1
ATOM 1171 N N . ALA A 1 150 ? 3.712 17.757 -5.003 1.00 95.94 150 ALA A N 1
ATOM 1172 C CA . ALA A 1 150 ? 2.875 17.418 -3.851 1.00 95.94 150 ALA A CA 1
ATOM 1173 C C . ALA A 1 150 ? 1.707 16.480 -4.210 1.00 95.94 150 ALA A C 1
ATOM 1175 O O . ALA A 1 150 ? 1.421 15.537 -3.474 1.00 95.94 150 ALA A O 1
ATOM 1176 N N . GLY A 1 151 ? 1.076 16.678 -5.374 1.00 97.19 151 GLY A N 1
ATOM 1177 C CA . GLY A 1 151 ? -0.013 15.817 -5.845 1.00 97.19 151 GLY A CA 1
ATOM 1178 C C . GLY A 1 151 ? 0.417 14.369 -6.112 1.00 97.19 151 GLY A C 1
ATOM 1179 O O . GLY A 1 151 ? -0.346 13.440 -5.848 1.00 97.19 151 GLY A O 1
ATOM 1180 N N . ILE A 1 152 ? 1.652 14.155 -6.579 1.00 95.75 152 ILE A N 1
ATOM 1181 C CA . ILE A 1 152 ? 2.208 12.818 -6.833 1.00 95.75 152 ILE A CA 1
ATOM 1182 C C . ILE A 1 152 ? 2.481 12.106 -5.507 1.00 95.75 152 ILE A C 1
ATOM 1184 O O . ILE A 1 152 ? 2.104 10.943 -5.351 1.00 95.75 152 ILE A O 1
ATOM 1188 N N . ILE A 1 153 ? 3.074 12.814 -4.541 1.00 95.56 153 ILE A N 1
ATOM 1189 C CA . ILE A 1 153 ? 3.338 12.278 -3.200 1.00 95.56 153 ILE A CA 1
ATOM 1190 C C . ILE A 1 153 ? 2.027 11.926 -2.489 1.00 95.56 153 ILE A C 1
ATOM 1192 O O . ILE A 1 153 ? 1.905 10.829 -1.947 1.00 95.56 153 ILE A O 1
ATOM 1196 N N . ALA A 1 154 ? 1.021 12.804 -2.541 1.00 96.50 154 ALA A N 1
ATOM 1197 C CA . ALA A 1 154 ? -0.289 12.553 -1.939 1.00 96.50 154 ALA A CA 1
ATOM 1198 C C . ALA A 1 154 ? -0.981 11.329 -2.560 1.00 96.50 154 ALA A C 1
ATOM 1200 O O . ALA A 1 154 ? -1.504 10.471 -1.850 1.00 96.50 154 ALA A O 1
ATOM 1201 N N . LYS A 1 155 ? -0.935 11.203 -3.892 1.00 97.44 155 LYS A N 1
ATOM 1202 C CA . LYS A 1 155 ? -1.475 10.037 -4.600 1.00 97.44 155 LYS A CA 1
ATOM 1203 C C . LYS A 1 155 ? -0.774 8.741 -4.190 1.00 97.44 155 LYS A C 1
ATOM 1205 O O . LYS A 1 155 ? -1.451 7.740 -3.964 1.00 97.44 155 LYS A O 1
ATOM 1210 N N . TYR A 1 156 ? 0.553 8.766 -4.077 1.00 96.75 156 TYR A N 1
ATOM 1211 C CA . TYR A 1 156 ? 1.329 7.616 -3.625 1.00 96.75 156 TYR A CA 1
ATOM 1212 C C . TYR A 1 156 ? 1.003 7.236 -2.180 1.00 96.75 156 TYR A C 1
ATOM 1214 O O . TYR A 1 156 ? 0.766 6.064 -1.901 1.00 96.75 156 TYR A O 1
ATOM 1222 N N . ASN A 1 157 ? 0.921 8.222 -1.282 1.00 96.81 157 ASN A N 1
ATOM 1223 C CA . ASN A 1 157 ? 0.563 7.995 0.114 1.00 96.81 157 ASN A CA 1
ATOM 1224 C C . ASN A 1 157 ? -0.803 7.296 0.225 1.00 96.81 157 ASN A C 1
ATOM 1226 O O . ASN A 1 157 ? -0.897 6.239 0.840 1.00 96.81 157 ASN A O 1
ATOM 1230 N N . ASN A 1 158 ? -1.821 7.795 -0.483 1.00 97.38 158 ASN A N 1
ATOM 1231 C CA . ASN A 1 158 ? -3.142 7.163 -0.525 1.00 97.38 158 ASN A CA 1
ATOM 1232 C C . ASN A 1 158 ? -3.097 5.733 -1.088 1.00 97.38 158 ASN A C 1
ATOM 1234 O O . ASN A 1 158 ? -3.776 4.846 -0.574 1.00 97.38 158 ASN A O 1
ATOM 1238 N N . ALA A 1 159 ? -2.310 5.498 -2.143 1.00 97.38 159 ALA A N 1
ATOM 1239 C CA . ALA A 1 159 ? -2.181 4.175 -2.749 1.00 97.38 159 ALA A CA 1
ATOM 1240 C C . ALA A 1 159 ? -1.524 3.164 -1.800 1.00 97.38 159 ALA A C 1
ATOM 1242 O O . ALA A 1 159 ? -1.964 2.018 -1.737 1.00 97.38 159 ALA A O 1
ATOM 1243 N N . ILE A 1 160 ? -0.506 3.583 -1.044 1.00 97.44 160 ILE A N 1
ATOM 1244 C CA . ILE A 1 160 ? 0.154 2.717 -0.065 1.00 97.44 160 ILE A CA 1
ATOM 1245 C C . ILE A 1 160 ? -0.723 2.457 1.150 1.00 97.44 160 ILE A C 1
ATOM 1247 O O . ILE A 1 160 ? -0.775 1.317 1.599 1.00 97.44 160 ILE A O 1
ATOM 1251 N N . GLN A 1 161 ? -1.480 3.446 1.626 1.00 97.19 161 GLN A N 1
ATOM 1252 C CA . GLN A 1 161 ? -2.426 3.218 2.720 1.00 97.19 161 GLN A CA 1
ATOM 1253 C C . GLN A 1 161 ? -3.552 2.258 2.314 1.00 97.19 161 GLN A C 1
ATOM 1255 O O . GLN A 1 161 ? -3.878 1.351 3.072 1.00 97.19 161 GLN A O 1
ATOM 1260 N N . LYS A 1 162 ? -4.071 2.374 1.081 1.00 97.12 162 LYS A N 1
ATOM 1261 C CA . LYS A 1 162 ? -5.016 1.397 0.507 1.00 97.12 162 LYS A CA 1
ATOM 1262 C C . LYS A 1 162 ? -4.426 -0.004 0.362 1.00 97.12 162 LYS A C 1
ATOM 1264 O O . LYS A 1 162 ? -5.152 -0.989 0.410 1.00 97.12 162 LYS A O 1
ATOM 1269 N N . LEU A 1 163 ? -3.118 -0.117 0.142 1.00 98.00 163 LEU A N 1
ATOM 1270 C CA . LEU A 1 163 ? -2.445 -1.411 0.108 1.00 98.00 163 LEU A CA 1
ATOM 1271 C C . LEU A 1 163 ? -2.269 -1.985 1.523 1.00 98.00 163 LEU A C 1
ATOM 1273 O O . LEU A 1 163 ? -2.503 -3.174 1.724 1.00 98.00 163 LEU A O 1
ATOM 1277 N N . ALA A 1 164 ? -1.884 -1.146 2.488 1.00 98.25 164 ALA A N 1
ATOM 1278 C CA . ALA A 1 164 ? -1.635 -1.525 3.876 1.00 98.25 164 ALA A CA 1
ATOM 1279 C C . ALA A 1 164 ? -2.910 -1.951 4.618 1.00 98.25 164 ALA A C 1
ATOM 1281 O O . ALA A 1 164 ? -2.901 -2.995 5.261 1.00 98.25 164 ALA A O 1
ATOM 1282 N N . GLU A 1 165 ? -4.039 -1.259 4.424 1.00 97.88 165 GLU A N 1
ATOM 1283 C CA . GLU A 1 165 ? -5.310 -1.616 5.085 1.00 97.88 165 GLU A CA 1
ATOM 1284 C C . GLU A 1 165 ? -5.832 -3.021 4.713 1.00 97.88 165 GLU A C 1
ATOM 1286 O O . GLU A 1 165 ? -6.723 -3.584 5.354 1.00 97.88 165 GLU A O 1
ATOM 1291 N N . ARG A 1 166 ? -5.280 -3.615 3.650 1.00 98.44 166 ARG A N 1
ATOM 1292 C CA . ARG A 1 166 ? -5.599 -4.973 3.209 1.00 98.44 166 ARG A CA 1
ATOM 1293 C C . ARG A 1 166 ? -4.842 -6.044 3.997 1.00 98.44 166 ARG A C 1
ATOM 1295 O O . ARG A 1 166 ? -5.141 -7.229 3.832 1.00 98.44 166 ARG A O 1
ATOM 1302 N N . THR A 1 167 ? -3.866 -5.679 4.834 1.00 98.44 167 THR A N 1
ATOM 1303 C CA . THR A 1 167 ? -3.218 -6.634 5.747 1.00 98.44 167 THR A CA 1
ATOM 1304 C C . THR A 1 167 ? -4.189 -7.076 6.842 1.00 98.44 167 THR A C 1
ATOM 1306 O O . THR A 1 167 ? -5.275 -6.528 6.968 1.00 98.44 167 THR A O 1
ATOM 1309 N N . ARG A 1 168 ? -3.856 -8.099 7.632 1.00 98.19 168 ARG A N 1
ATOM 1310 C CA . ARG A 1 168 ? -4.809 -8.742 8.551 1.00 98.19 168 ARG A CA 1
ATOM 1311 C C . ARG A 1 168 ? -5.458 -7.792 9.566 1.00 98.19 168 ARG A C 1
ATOM 1313 O O . ARG A 1 168 ? -6.611 -8.023 9.889 1.00 98.19 168 ARG A O 1
ATOM 1320 N N . LEU A 1 169 ? -4.747 -6.773 10.054 1.00 98.12 169 LEU A N 1
ATOM 1321 C CA . LEU A 1 169 ? -5.237 -5.840 11.084 1.00 98.12 169 LEU A CA 1
ATOM 1322 C C . LEU A 1 169 ? -5.447 -4.406 10.571 1.00 98.12 169 LEU A C 1
ATOM 1324 O O . LEU A 1 169 ? -5.708 -3.502 11.365 1.00 98.12 169 LEU A O 1
ATOM 1328 N N . GLY A 1 170 ? -5.369 -4.212 9.253 1.00 95.50 170 GLY A N 1
ATOM 1329 C CA . GLY A 1 170 ? -5.395 -2.896 8.612 1.00 95.50 170 GLY A CA 1
ATOM 1330 C C . GLY A 1 170 ? -4.026 -2.247 8.531 1.00 95.50 170 GLY A C 1
ATOM 1331 O O . GLY A 1 170 ? -4.009 -1.001 8.448 1.00 95.50 170 GLY A O 1
#

Foldseek 3Di:
DVVVVVVVVVVVVVVVVVVVVVVQVVQQVVLLVVLVVLLVLFAAFFDWDDDPPDIWTNLQPPNDQFQLGDPVDDPVSNVVRLVVPDDPLLVQQAVDEEAAAADLQLAWQRGADDDPPVVNNVCSNPDRTLSCSCRPNNHDHYDYPDDDPPVSPVSNVVNSVRSNSRHNRD

Sequence (170 aa):
MFKRIFRILLYLLIGIVLVLVIGFSYTDFKMSQASERNLSLLGPEAPVLKTGQRAYRDLNKNGMMDPYENSLLTPEERTADLVSQMNLEEKAGTMFITMIGMTSKGKPMETPVLSSDPMEAMMSFMLPTNSELIAVKKINSFNILTTREAGIIAKYNNAIQKLAERTRLG